Protein AF-A0A921GVW9-F1 (afdb_monomer_lite)

Structure (mmCIF, N/CA/C/O backbone):
data_AF-A0A921GVW9-F1
#
_entry.id   AF-A0A921GVW9-F1
#
loop_
_atom_site.group_PDB
_atom_site.id
_atom_site.type_symbol
_atom_site.label_atom_id
_atom_site.label_alt_id
_atom_site.label_comp_id
_atom_site.label_asym_id
_atom_site.label_entity_id
_atom_site.label_seq_id
_atom_site.pdbx_PDB_ins_code
_atom_site.Cartn_x
_atom_site.Cartn_y
_atom_site.Cartn_z
_atom_site.occupancy
_atom_site.B_iso_or_equiv
_atom_site.auth_seq_id
_atom_site.auth_comp_id
_atom_site.auth_asym_id
_atom_site.auth_atom_id
_atom_site.pdbx_PDB_model_num
ATOM 1 N N . MET A 1 1 ? 5.504 16.629 -22.247 1.00 56.28 1 MET 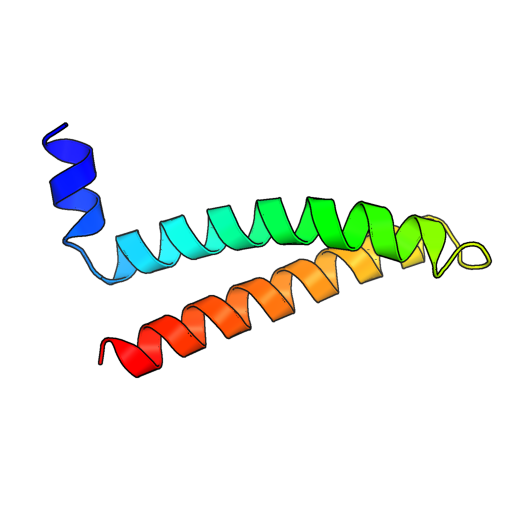A N 1
ATOM 2 C CA . MET A 1 1 ? 5.038 15.247 -22.496 1.00 56.28 1 MET A CA 1
ATOM 3 C C . MET A 1 1 ? 6.199 14.283 -22.707 1.00 56.28 1 MET A C 1
ATOM 5 O O . MET A 1 1 ? 6.150 13.210 -22.129 1.00 56.28 1 MET A O 1
ATOM 9 N N . GLU A 1 2 ? 7.262 14.675 -23.418 1.00 62.16 2 GLU A N 1
ATOM 10 C CA . GLU A 1 2 ? 8.412 13.801 -23.734 1.00 62.16 2 GLU A CA 1
ATOM 11 C C . GLU A 1 2 ? 9.087 13.133 -22.520 1.00 62.16 2 GLU A C 1
ATOM 13 O O . GLU A 1 2 ? 9.424 11.954 -22.577 1.00 62.16 2 GLU A O 1
ATOM 18 N N . PHE A 1 3 ? 9.228 13.841 -21.392 1.00 65.38 3 PHE A N 1
ATOM 19 C CA . PHE A 1 3 ? 9.831 13.271 -20.177 1.00 65.38 3 PHE A CA 1
ATOM 20 C C . PHE A 1 3 ? 8.980 12.151 -19.554 1.00 65.38 3 PHE A C 1
ATOM 22 O O . PHE A 1 3 ? 9.515 11.143 -19.103 1.00 65.38 3 PHE A O 1
ATOM 29 N N . LEU A 1 4 ? 7.649 12.302 -19.559 1.00 61.22 4 LEU A N 1
ATOM 30 C CA . LEU A 1 4 ? 6.733 11.292 -19.024 1.00 61.22 4 LEU A CA 1
ATOM 31 C C . LEU A 1 4 ? 6.741 10.036 -19.910 1.00 61.22 4 LEU A C 1
ATOM 33 O O . LEU A 1 4 ? 6.762 8.922 -19.399 1.00 61.22 4 LEU A O 1
ATOM 37 N N . GLU A 1 5 ? 6.790 10.212 -21.233 1.00 65.81 5 GLU A N 1
ATOM 38 C CA . GLU A 1 5 ? 6.892 9.100 -22.184 1.00 65.81 5 GLU A CA 1
ATOM 39 C C . GLU A 1 5 ? 8.228 8.357 -22.083 1.00 65.81 5 GLU A C 1
ATOM 41 O O . GLU A 1 5 ? 8.243 7.126 -22.108 1.00 65.81 5 GLU A O 1
ATOM 46 N N . GLN A 1 6 ? 9.351 9.065 -21.927 1.00 64.06 6 GLN A N 1
ATOM 47 C CA . GLN A 1 6 ? 10.652 8.428 -21.692 1.00 64.06 6 GLN A CA 1
ATOM 48 C C . GLN A 1 6 ? 10.699 7.678 -20.357 1.00 64.06 6 GLN A C 1
ATOM 50 O O . GLN A 1 6 ? 11.260 6.584 -20.295 1.00 64.06 6 GLN A O 1
ATOM 55 N N . LEU A 1 7 ? 10.078 8.226 -19.308 1.00 61.78 7 LEU A N 1
ATOM 56 C CA . LEU A 1 7 ? 10.019 7.590 -17.994 1.00 61.78 7 LEU A CA 1
ATOM 57 C C . LEU A 1 7 ? 9.140 6.328 -18.012 1.00 61.78 7 LEU A C 1
ATOM 59 O O . LEU A 1 7 ? 9.518 5.314 -17.437 1.00 61.78 7 LEU A O 1
ATOM 63 N N . ILE A 1 8 ? 8.013 6.351 -18.731 1.00 65.19 8 ILE A N 1
ATOM 64 C CA . ILE A 1 8 ? 7.126 5.186 -18.906 1.00 65.19 8 ILE A CA 1
ATOM 65 C C . ILE A 1 8 ? 7.778 4.098 -19.775 1.00 65.19 8 ILE A C 1
ATOM 67 O O . ILE A 1 8 ? 7.537 2.914 -19.553 1.00 65.19 8 ILE A O 1
ATOM 71 N N . ARG A 1 9 ? 8.642 4.463 -20.732 1.00 69.94 9 ARG A N 1
ATOM 72 C CA . ARG A 1 9 ? 9.387 3.485 -21.549 1.00 69.94 9 ARG A CA 1
ATOM 73 C C . ARG A 1 9 ? 10.417 2.683 -20.755 1.00 69.94 9 ARG A C 1
ATOM 75 O O . ARG A 1 9 ? 10.830 1.626 -21.225 1.00 69.94 9 ARG A O 1
ATOM 82 N N . HIS A 1 10 ? 10.834 3.149 -19.577 1.00 75.75 10 HIS A N 1
ATOM 83 C CA . HIS A 1 10 ? 11.739 2.392 -18.722 1.00 75.75 10 HIS A CA 1
ATOM 84 C C . HIS A 1 10 ? 10.925 1.448 -17.815 1.00 75.75 10 HIS A C 1
ATOM 86 O O . HIS A 1 10 ? 10.208 1.928 -16.933 1.00 75.75 10 HIS A O 1
ATOM 92 N N . PRO A 1 11 ? 11.042 0.112 -17.958 1.00 74.81 11 PRO A N 1
ATOM 93 C CA . PRO A 1 11 ? 10.146 -0.842 -17.291 1.00 74.81 11 PRO A CA 1
ATOM 94 C C . PRO A 1 11 ? 10.167 -0.710 -15.761 1.00 74.81 11 PRO A C 1
ATOM 96 O O . PRO A 1 11 ? 9.126 -0.751 -15.112 1.00 74.81 11 PRO A O 1
ATOM 99 N N . PHE A 1 12 ? 11.338 -0.447 -15.177 1.00 79.06 12 PHE A N 1
ATOM 100 C CA . PHE A 1 12 ? 11.477 -0.219 -13.736 1.00 79.06 12 PHE A CA 1
ATOM 101 C C . PHE A 1 12 ? 10.816 1.076 -13.248 1.00 79.06 12 PHE A C 1
ATOM 103 O O . PHE A 1 12 ? 10.212 1.089 -12.178 1.00 79.06 12 PHE A O 1
ATOM 110 N N . ALA A 1 13 ? 10.906 2.160 -14.022 1.00 81.44 13 ALA A N 1
ATOM 111 C CA . ALA A 1 13 ? 10.292 3.430 -13.648 1.00 81.44 13 ALA A CA 1
ATOM 112 C C . ALA A 1 13 ? 8.763 3.359 -13.772 1.00 81.44 13 ALA A C 1
ATOM 114 O O . ALA A 1 13 ? 8.056 3.844 -12.889 1.00 81.44 13 ALA A O 1
ATOM 115 N N . PHE A 1 14 ? 8.251 2.670 -14.796 1.00 83.62 14 PHE A N 1
ATOM 116 C CA . PHE A 1 14 ? 6.825 2.381 -14.934 1.00 83.62 14 PHE A CA 1
ATOM 117 C C . PHE A 1 14 ? 6.274 1.581 -13.743 1.00 83.62 14 PHE A C 1
ATOM 119 O O . PHE A 1 14 ? 5.271 1.975 -13.147 1.00 83.62 14 PHE A O 1
ATOM 126 N N . ILE A 1 15 ? 6.959 0.503 -13.344 1.00 86.56 15 ILE A N 1
ATOM 127 C CA . ILE A 1 15 ? 6.559 -0.311 -12.184 1.00 86.56 15 ILE A CA 1
ATOM 128 C C . ILE A 1 15 ? 6.608 0.511 -10.892 1.00 86.56 15 ILE A C 1
ATOM 130 O O . ILE A 1 15 ? 5.692 0.410 -10.078 1.00 86.56 15 ILE A O 1
ATOM 134 N N . GLY A 1 16 ? 7.629 1.354 -10.713 1.00 86.56 16 GLY A N 1
ATOM 135 C CA . GLY A 1 16 ? 7.745 2.230 -9.545 1.00 86.56 16 GLY A CA 1
ATOM 136 C C . GLY A 1 16 ? 6.604 3.247 -9.442 1.00 86.56 16 GLY A C 1
ATOM 137 O O . GLY A 1 16 ? 6.023 3.417 -8.371 1.00 86.56 16 GLY A O 1
ATOM 138 N N . ILE A 1 17 ? 6.229 3.883 -10.555 1.00 89.19 17 ILE A N 1
ATOM 139 C CA . ILE A 1 17 ? 5.083 4.805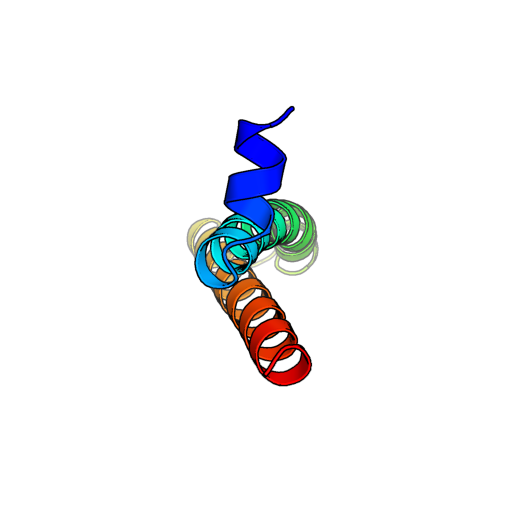 -10.599 1.00 89.19 17 ILE A CA 1
ATOM 140 C C . ILE A 1 17 ? 3.788 4.061 -10.269 1.00 89.19 17 ILE A C 1
ATOM 142 O O . ILE A 1 17 ? 2.988 4.549 -9.468 1.00 89.19 17 ILE A O 1
ATOM 146 N N . GLN A 1 18 ? 3.599 2.864 -10.833 1.00 89.50 18 GLN A N 1
ATOM 147 C CA . GLN A 1 18 ? 2.406 2.073 -10.547 1.00 89.50 18 GLN A CA 1
ATOM 148 C C . GLN A 1 18 ? 2.337 1.595 -9.104 1.00 89.50 18 GLN A C 1
ATOM 150 O O . GLN A 1 18 ? 1.258 1.604 -8.519 1.00 89.50 18 GLN A O 1
ATOM 155 N N . PHE A 1 19 ? 3.474 1.277 -8.489 1.00 92.25 19 PHE A N 1
ATOM 156 C CA . PHE A 1 19 ? 3.517 0.960 -7.068 1.00 92.25 19 PHE A CA 1
ATOM 157 C C . PHE A 1 19 ? 2.977 2.116 -6.220 1.00 92.25 19 PHE A C 1
ATOM 159 O O . PHE A 1 19 ? 2.129 1.894 -5.361 1.00 92.25 19 PHE A O 1
ATOM 166 N N . ILE A 1 20 ? 3.410 3.353 -6.490 1.00 93.62 20 ILE A N 1
ATOM 167 C CA . ILE A 1 20 ? 2.939 4.538 -5.755 1.00 93.62 20 ILE A CA 1
ATOM 168 C C . ILE A 1 20 ? 1.436 4.753 -5.971 1.00 93.62 20 ILE A C 1
ATOM 170 O O . ILE A 1 20 ? 0.705 5.003 -5.012 1.00 93.62 20 ILE A O 1
ATOM 174 N N . MET A 1 21 ? 0.964 4.624 -7.213 1.00 93.88 21 MET A N 1
ATOM 175 C CA . MET A 1 21 ? -0.458 4.749 -7.545 1.00 93.88 21 MET A CA 1
ATOM 176 C C . MET A 1 21 ? -1.312 3.714 -6.801 1.00 93.88 21 MET A C 1
ATOM 178 O O . MET A 1 21 ? -2.313 4.072 -6.175 1.00 93.88 21 MET A O 1
ATOM 182 N N . TYR A 1 22 ? -0.904 2.442 -6.819 1.00 94.19 22 TYR A N 1
ATOM 183 C CA . TYR A 1 22 ? -1.604 1.375 -6.104 1.00 94.19 22 TYR A CA 1
ATOM 184 C C . TYR A 1 22 ? -1.534 1.549 -4.594 1.00 94.19 22 TYR A C 1
ATOM 186 O O . TYR A 1 22 ? -2.533 1.290 -3.924 1.00 94.19 22 TYR A O 1
ATOM 194 N N . LEU A 1 23 ? -0.415 2.045 -4.064 1.00 94.50 23 LEU A N 1
ATOM 195 C CA . LEU A 1 23 ? -0.255 2.285 -2.635 1.00 94.50 23 LEU A CA 1
ATOM 196 C C . LEU A 1 23 ? -1.234 3.354 -2.152 1.00 94.50 23 LEU A C 1
ATOM 198 O O . LEU A 1 23 ? -1.948 3.125 -1.179 1.00 94.50 23 LEU A O 1
ATOM 202 N N . LEU A 1 24 ? -1.327 4.483 -2.858 1.00 94.56 24 LEU A N 1
ATOM 203 C CA . LEU A 1 24 ? -2.262 5.559 -2.516 1.00 94.56 24 LEU A CA 1
ATOM 204 C C . LEU A 1 24 ? -3.721 5.098 -2.596 1.00 94.56 24 LEU A C 1
ATOM 206 O O . LEU A 1 24 ? -4.502 5.357 -1.679 1.00 94.56 24 LEU A O 1
ATOM 210 N N . LEU A 1 25 ? -4.079 4.377 -3.662 1.00 94.88 25 LEU A N 1
ATOM 211 C CA . LEU A 1 25 ? -5.432 3.849 -3.830 1.00 94.88 25 LEU A CA 1
ATOM 212 C C . LEU A 1 25 ? -5.777 2.821 -2.744 1.00 94.88 25 LEU A C 1
ATOM 214 O O . LEU A 1 25 ? -6.870 2.858 -2.179 1.00 94.88 25 LEU A O 1
ATOM 218 N N . SER A 1 26 ? -4.840 1.928 -2.427 1.00 94.31 26 SER A N 1
ATOM 219 C CA . SER A 1 26 ? -5.026 0.896 -1.406 1.00 94.31 26 SER A CA 1
ATOM 220 C C . SER A 1 26 ? -5.159 1.506 -0.015 1.00 94.31 26 SER A C 1
ATOM 222 O O . SER A 1 26 ? -6.049 1.101 0.726 1.00 94.31 26 SER A O 1
ATOM 224 N N . ILE A 1 27 ? -4.360 2.527 0.320 1.00 94.62 27 ILE A N 1
ATOM 225 C CA . ILE A 1 27 ? -4.476 3.243 1.600 1.00 94.62 27 ILE A CA 1
ATOM 226 C C . ILE A 1 27 ? -5.863 3.863 1.738 1.00 94.62 27 ILE A C 1
ATOM 228 O O . ILE A 1 27 ? -6.469 3.770 2.803 1.00 94.62 27 ILE A O 1
ATOM 232 N N . PHE A 1 28 ? -6.387 4.469 0.671 1.00 94.50 28 PHE A N 1
ATOM 233 C CA . PHE A 1 28 ? -7.721 5.059 0.695 1.00 94.50 28 PHE A CA 1
ATOM 234 C C . PHE A 1 28 ? -8.812 3.996 0.884 1.00 94.5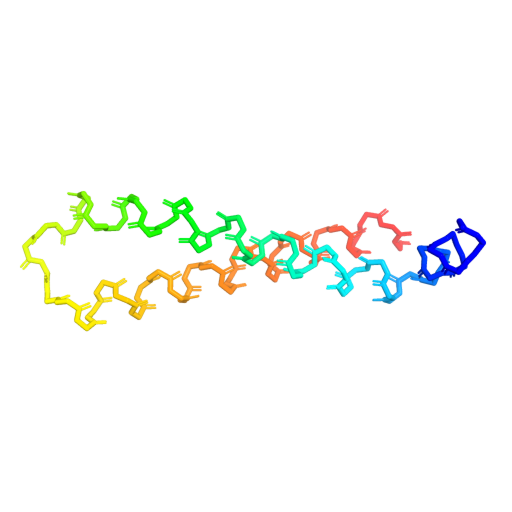0 28 PHE A C 1
ATOM 236 O O . PHE A 1 28 ? -9.636 4.108 1.793 1.00 94.50 28 PHE A O 1
ATOM 243 N N . LEU A 1 29 ? -8.796 2.937 0.068 1.00 93.69 29 LEU A N 1
ATOM 244 C CA . LEU A 1 29 ? -9.799 1.872 0.133 1.00 93.69 29 LEU A CA 1
ATOM 245 C C . LEU A 1 29 ? -9.740 1.125 1.467 1.00 93.69 29 LEU A C 1
ATOM 247 O O . LEU A 1 29 ? -10.747 1.036 2.170 1.00 93.69 29 LEU A O 1
ATOM 251 N N . PHE A 1 30 ? -8.567 0.623 1.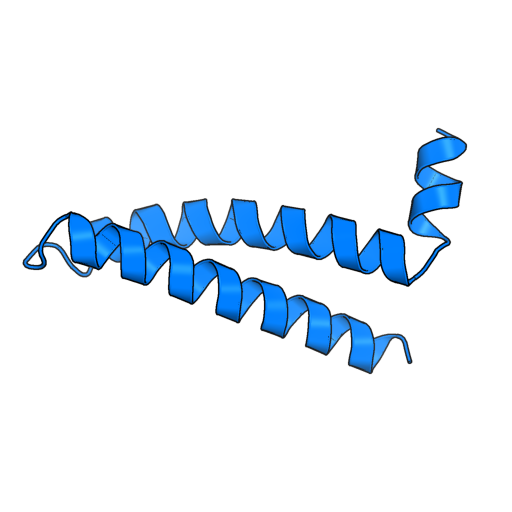851 1.00 94.31 30 PHE A N 1
ATOM 252 C CA . PHE A 1 30 ? -8.402 -0.091 3.112 1.00 94.31 30 PHE A CA 1
ATOM 253 C C . PHE A 1 30 ? -8.594 0.822 4.312 1.00 94.31 30 PHE A C 1
ATOM 255 O O . PHE A 1 30 ? -9.144 0.361 5.301 1.00 94.31 30 PHE A O 1
ATOM 262 N N . GLY A 1 31 ? -8.257 2.108 4.223 1.00 91.12 31 GLY A N 1
ATOM 263 C CA . GLY A 1 31 ? -8.570 3.076 5.270 1.00 91.12 31 GLY A CA 1
ATOM 264 C C . GLY A 1 31 ? -10.072 3.144 5.539 1.00 91.12 31 GLY A C 1
ATOM 265 O O . GLY A 1 31 ? -10.500 3.007 6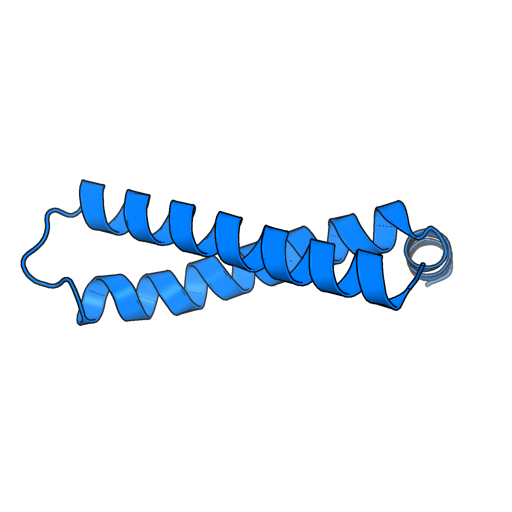.678 1.00 91.12 31 GLY A O 1
ATOM 266 N N . VAL A 1 32 ? -10.907 3.256 4.505 1.00 93.75 32 VAL A N 1
ATOM 267 C CA . VAL A 1 32 ? -12.368 3.250 4.693 1.00 93.75 32 VAL A CA 1
ATOM 268 C C . VAL A 1 32 ? -12.849 1.896 5.229 1.00 93.75 32 VAL A C 1
ATOM 270 O O . VAL A 1 32 ? -13.565 1.841 6.231 1.00 93.75 32 VAL A O 1
ATOM 273 N N . TYR A 1 33 ? -12.426 0.793 4.609 1.00 93.56 33 TYR A N 1
ATOM 274 C CA . TYR A 1 33 ? -12.891 -0.545 4.979 1.00 93.56 33 TYR A CA 1
ATOM 275 C C . TYR A 1 33 ? -12.460 -0.967 6.382 1.00 93.56 33 TYR A C 1
ATOM 277 O O . TYR A 1 33 ? -13.289 -1.458 7.140 1.00 93.56 33 TYR A O 1
ATOM 285 N N . VAL A 1 34 ? -11.195 -0.771 6.755 1.00 93.62 34 VAL A N 1
ATOM 286 C CA . VAL A 1 34 ? -10.663 -1.162 8.066 1.00 93.62 34 VAL A CA 1
ATOM 287 C C . VAL A 1 34 ? -11.340 -0.367 9.175 1.00 93.62 34 VAL A C 1
ATOM 289 O O . VAL A 1 34 ? -11.681 -0.929 10.213 1.00 93.62 34 VAL A O 1
ATOM 292 N N . PHE A 1 35 ? -11.607 0.920 8.956 1.00 90.44 35 PHE A N 1
ATOM 293 C CA . PHE A 1 35 ? -12.264 1.744 9.965 1.00 90.44 35 PHE A CA 1
ATOM 294 C C . PHE A 1 35 ? -13.729 1.369 10.194 1.00 90.44 35 PHE A C 1
ATOM 296 O O . PHE A 1 35 ? -14.190 1.444 11.336 1.00 90.44 35 PHE A O 1
ATOM 303 N N . ILE A 1 36 ? -14.428 0.920 9.148 1.00 92.12 36 ILE A N 1
ATOM 304 C CA . ILE A 1 36 ? -15.812 0.439 9.239 1.00 92.12 36 ILE A CA 1
ATOM 305 C C . ILE A 1 36 ? -15.860 -0.993 9.791 1.00 92.12 36 ILE A C 1
ATOM 307 O O . ILE A 1 36 ? -16.594 -1.264 10.739 1.00 92.12 36 ILE A O 1
ATOM 311 N N . ALA A 1 37 ? -15.076 -1.908 9.219 1.00 91.38 37 ALA A N 1
ATOM 312 C CA . ALA A 1 37 ? -15.133 -3.337 9.518 1.00 91.38 37 ALA A CA 1
ATOM 313 C C . ALA A 1 37 ? -14.499 -3.692 10.870 1.00 91.38 37 ALA A C 1
ATOM 315 O O . ALA A 1 37 ? -15.032 -4.523 11.600 1.00 91.38 37 ALA A O 1
ATOM 316 N N . LEU A 1 38 ? -13.382 -3.052 11.233 1.00 89.88 38 LEU A N 1
ATOM 317 C CA . LEU A 1 38 ? -12.694 -3.270 12.509 1.00 89.88 38 LEU A CA 1
ATOM 318 C C . LEU A 1 38 ? -13.056 -2.167 13.510 1.00 89.88 38 LEU A C 1
ATOM 320 O O . LEU A 1 38 ? -12.186 -1.549 14.116 1.00 89.88 38 LEU A O 1
ATOM 324 N N . SER A 1 39 ? -14.346 -1.886 13.699 1.00 87.75 39 SER A N 1
ATOM 325 C CA . SER A 1 39 ? -14.825 -0.818 14.592 1.00 87.75 39 SER A CA 1
ATOM 326 C C . SER A 1 39 ? -14.357 -0.994 16.048 1.00 87.75 39 SER A C 1
ATOM 328 O O . SER A 1 39 ? -13.946 -0.011 16.665 1.00 87.75 39 SER A O 1
ATOM 330 N N . HIS A 1 40 ? -14.322 -2.235 16.543 1.00 90.56 40 HIS A N 1
ATOM 331 C CA . HIS A 1 40 ? -13.984 -2.613 17.925 1.00 90.56 40 HIS A CA 1
ATOM 332 C C . HIS A 1 40 ? -12.481 -2.626 18.256 1.00 90.56 40 HIS A C 1
ATOM 334 O O . HIS A 1 40 ? -12.108 -2.789 19.414 1.00 90.56 40 HIS A O 1
ATOM 340 N N . VAL A 1 41 ? -11.627 -2.485 17.245 1.00 92.88 41 VAL A N 1
ATOM 341 C CA . VAL A 1 41 ? -10.166 -2.581 17.361 1.00 92.88 41 VAL A CA 1
ATOM 342 C C . VAL A 1 41 ? -9.564 -1.211 17.696 1.00 92.88 41 VAL A C 1
ATOM 344 O O . VAL A 1 41 ? -10.170 -0.174 17.407 1.00 92.88 41 VAL A O 1
ATOM 347 N N . SER A 1 42 ? -8.378 -1.173 18.308 1.00 94.56 42 SER A N 1
ATOM 348 C CA . SER A 1 42 ? -7.724 0.095 18.645 1.00 94.56 42 SER A CA 1
ATOM 349 C C . SER A 1 42 ? -7.345 0.901 17.392 1.00 94.56 42 SER A C 1
ATOM 351 O O . SER A 1 42 ? -7.103 0.355 16.316 1.00 94.56 42 SER A O 1
ATOM 353 N N . TRP A 1 43 ? -7.267 2.230 17.519 1.00 90.12 43 TRP A N 1
ATOM 354 C CA . TRP A 1 43 ? -6.883 3.111 16.404 1.00 90.12 43 TRP A CA 1
ATOM 355 C C . TRP A 1 43 ? -5.504 2.776 15.821 1.00 90.12 43 TRP A C 1
ATOM 357 O O . TRP A 1 43 ? -5.324 2.825 14.606 1.00 90.12 43 TRP A O 1
ATOM 367 N N . LEU A 1 44 ? -4.547 2.410 16.679 1.00 93.62 44 LEU A N 1
ATOM 368 C CA . LEU A 1 44 ? -3.198 2.030 16.257 1.00 93.62 44 LEU A CA 1
ATOM 369 C C . LEU A 1 44 ? -3.210 0.768 15.395 1.00 93.62 44 LEU A C 1
ATOM 371 O O . LEU A 1 44 ? -2.621 0.757 14.317 1.00 93.62 44 LEU A O 1
ATOM 375 N N . GLU A 1 45 ? -3.925 -0.26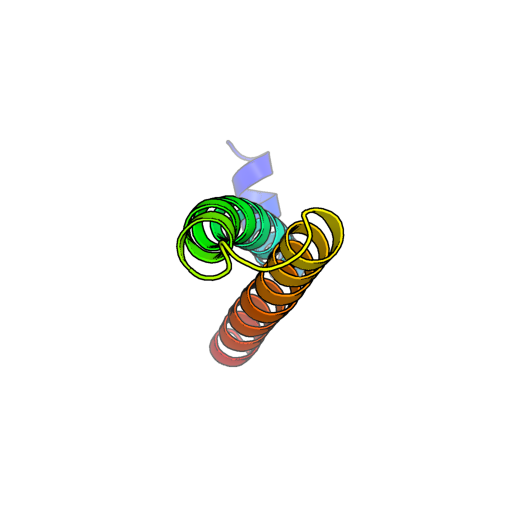6 15.830 1.00 93.31 45 GLU A N 1
ATOM 376 C CA . GLU A 1 45 ? -4.059 -1.510 15.071 1.00 93.31 45 GLU A CA 1
ATOM 377 C C . GLU A 1 45 ? -4.724 -1.261 13.713 1.00 93.31 45 GLU A C 1
ATOM 379 O O . GLU A 1 45 ? -4.217 -1.739 12.704 1.00 93.31 45 GLU A O 1
ATOM 384 N N . LYS A 1 46 ? -5.772 -0.427 13.641 1.00 93.56 46 LYS A N 1
ATOM 385 C CA . LYS A 1 46 ? -6.417 -0.070 12.361 1.00 93.56 46 LYS A CA 1
ATOM 386 C C . LYS A 1 46 ? -5.447 0.573 11.370 1.00 93.56 46 LYS A C 1
ATOM 388 O O . LYS A 1 46 ? -5.452 0.228 10.185 1.00 93.56 46 LYS A O 1
ATOM 393 N N . ILE A 1 47 ? -4.609 1.497 11.838 1.00 93.88 47 ILE A N 1
ATOM 394 C CA . ILE A 1 47 ? -3.610 2.165 10.993 1.00 93.88 47 ILE A CA 1
ATOM 395 C C . ILE A 1 47 ? -2.577 1.150 10.499 1.00 93.88 47 ILE A C 1
ATOM 397 O O . ILE A 1 47 ? -2.308 1.091 9.299 1.00 93.88 47 ILE A O 1
ATOM 401 N N . ILE A 1 48 ? -2.046 0.315 11.397 1.00 94.94 48 ILE A N 1
ATOM 402 C CA . ILE A 1 48 ? -1.059 -0.715 11.045 1.00 94.94 48 ILE A CA 1
ATOM 403 C C . ILE A 1 48 ? -1.653 -1.688 10.022 1.00 94.94 48 ILE A C 1
ATOM 405 O O . ILE A 1 48 ? -1.039 -1.927 8.985 1.00 94.94 48 ILE A O 1
ATOM 409 N N . THR A 1 49 ? -2.866 -2.192 10.256 1.00 94.56 49 THR A N 1
ATOM 410 C CA . THR A 1 49 ? -3.565 -3.090 9.328 1.00 94.56 49 THR A CA 1
ATOM 411 C C . THR A 1 49 ? -3.758 -2.442 7.958 1.00 94.56 49 THR A C 1
ATOM 413 O O . THR A 1 49 ? -3.479 -3.077 6.945 1.00 94.56 49 THR A O 1
ATOM 416 N N . THR A 1 50 ? -4.160 -1.169 7.911 1.00 95.88 50 THR A N 1
ATOM 417 C CA . THR A 1 50 ? -4.329 -0.426 6.652 1.00 95.88 50 THR A CA 1
ATOM 418 C C . THR A 1 50 ? -3.014 -0.317 5.883 1.00 95.88 50 THR A C 1
ATOM 420 O O . THR A 1 50 ? -2.976 -0.598 4.684 1.00 95.88 50 THR A O 1
ATOM 423 N N . ILE A 1 51 ? -1.923 0.053 6.560 1.00 94.94 51 ILE A N 1
ATOM 424 C CA . ILE A 1 51 ? -0.597 0.194 5.943 1.00 94.94 51 ILE A CA 1
ATOM 425 C C . ILE A 1 51 ? -0.108 -1.157 5.419 1.00 94.94 51 ILE A C 1
ATOM 427 O O . ILE A 1 51 ? 0.315 -1.250 4.267 1.00 94.94 51 ILE A O 1
ATOM 431 N N . VAL A 1 52 ? -0.205 -2.208 6.236 1.00 96.19 52 VAL A N 1
ATOM 432 C CA . VAL A 1 52 ? 0.255 -3.554 5.872 1.00 96.19 52 VAL A CA 1
ATOM 433 C C . VAL A 1 52 ? -0.520 -4.086 4.671 1.00 96.19 52 VAL A C 1
ATOM 435 O O . VAL A 1 52 ? 0.112 -4.510 3.703 1.00 96.19 52 VAL A O 1
ATOM 438 N N . LEU A 1 53 ? -1.859 -4.014 4.680 1.00 95.25 53 LEU A N 1
ATOM 439 C CA . LEU A 1 53 ? -2.655 -4.427 3.520 1.00 95.25 53 LEU A CA 1
ATOM 440 C C . LEU A 1 53 ? -2.267 -3.627 2.276 1.00 95.25 53 LEU A C 1
ATOM 442 O O . LEU A 1 53 ? -2.049 -4.210 1.220 1.00 95.25 53 LEU A O 1
ATOM 446 N N . SER A 1 54 ? -2.113 -2.309 2.406 1.00 96.25 54 SER A N 1
ATOM 447 C CA . SER A 1 54 ? -1.787 -1.450 1.266 1.00 96.25 54 SER A CA 1
ATOM 448 C C . SER A 1 54 ? -0.446 -1.801 0.631 1.00 96.25 54 SER A C 1
ATOM 450 O O . SER A 1 54 ? -0.354 -1.874 -0.595 1.00 96.25 54 SER A O 1
ATOM 452 N N . ILE A 1 55 ? 0.580 -2.056 1.447 1.00 95.00 55 ILE A N 1
ATOM 453 C CA . ILE A 1 55 ? 1.902 -2.470 0.964 1.00 95.00 55 ILE A CA 1
ATOM 454 C C . ILE A 1 55 ? 1.802 -3.836 0.284 1.00 95.00 55 ILE A C 1
ATOM 456 O O . ILE A 1 55 ? 2.221 -3.968 -0.863 1.00 95.00 55 ILE A O 1
ATOM 460 N N . VAL A 1 56 ? 1.204 -4.833 0.946 1.00 96.50 56 VAL A N 1
ATOM 461 C CA . VAL A 1 56 ? 1.110 -6.204 0.416 1.00 96.50 56 VAL A CA 1
ATOM 462 C C . VAL A 1 56 ? 0.350 -6.236 -0.909 1.00 96.50 56 VAL A C 1
ATOM 464 O O . VAL A 1 56 ? 0.822 -6.842 -1.870 1.00 96.50 56 VAL A O 1
ATOM 467 N N . THR A 1 57 ? -0.793 -5.553 -0.998 1.00 95.88 57 THR A N 1
ATOM 468 C CA . THR A 1 57 ? -1.589 -5.500 -2.229 1.00 95.88 57 THR A CA 1
ATOM 469 C C . THR A 1 57 ? -0.842 -4.777 -3.348 1.00 95.88 57 THR A C 1
ATOM 471 O O . THR A 1 57 ? -0.795 -5.283 -4.467 1.00 95.88 57 THR A O 1
ATOM 474 N N . SER A 1 58 ? -0.198 -3.645 -3.057 1.00 95.38 58 SER A N 1
ATOM 475 C CA . SER A 1 58 ? 0.543 -2.877 -4.070 1.00 95.38 58 SER A CA 1
ATOM 476 C C . SER A 1 58 ? 1.768 -3.633 -4.579 1.00 95.38 58 SER A C 1
ATOM 478 O O . SER A 1 58 ? 1.998 -3.691 -5.785 1.00 95.38 58 SER A O 1
ATOM 480 N N . THR A 1 59 ? 2.523 -4.278 -3.685 1.00 94.00 59 THR A N 1
ATOM 481 C CA . THR A 1 59 ? 3.649 -5.143 -4.061 1.00 94.00 59 THR A CA 1
ATOM 482 C C . THR A 1 59 ? 3.171 -6.341 -4.877 1.00 94.00 59 THR A C 1
ATOM 484 O O . THR A 1 59 ? 3.778 -6.647 -5.899 1.00 94.00 59 THR A O 1
ATOM 487 N N . GLY A 1 60 ? 2.073 -6.989 -4.476 1.00 94.12 60 GLY A N 1
ATOM 488 C CA . GLY A 1 60 ? 1.491 -8.115 -5.208 1.00 94.12 60 GLY A CA 1
ATOM 489 C C . GLY A 1 60 ? 1.062 -7.738 -6.627 1.00 94.12 60 GLY A C 1
ATOM 490 O O . GLY A 1 60 ? 1.409 -8.439 -7.574 1.00 94.12 60 GLY A O 1
ATOM 491 N N . LEU A 1 61 ? 0.380 -6.601 -6.794 1.00 93.06 61 LEU A N 1
ATOM 492 C CA . LEU A 1 61 ? -0.026 -6.092 -8.108 1.00 93.06 61 LEU A CA 1
ATOM 493 C C . LEU A 1 61 ? 1.180 -5.723 -8.980 1.00 93.06 61 LEU A C 1
ATOM 495 O O . LEU A 1 61 ? 1.220 -6.090 -10.152 1.00 93.06 61 LEU A O 1
ATOM 499 N N . CYS A 1 62 ? 2.191 -5.055 -8.419 1.00 91.94 62 CYS A N 1
ATOM 500 C CA . CYS A 1 62 ? 3.414 -4.728 -9.153 1.00 91.94 62 CYS A CA 1
ATOM 501 C C . CYS A 1 62 ? 4.220 -5.968 -9.555 1.00 91.94 62 CYS A C 1
ATOM 503 O O . CYS A 1 62 ? 4.738 -6.005 -10.669 1.00 91.94 62 CYS A O 1
ATOM 505 N N . LEU A 1 63 ? 4.303 -6.987 -8.694 1.00 90.62 63 LEU A N 1
ATOM 506 C CA . LEU A 1 63 ? 4.918 -8.271 -9.041 1.00 90.62 63 LEU A CA 1
ATOM 507 C C . LEU A 1 63 ? 4.148 -8.967 -10.161 1.00 90.62 63 LEU A C 1
ATOM 509 O O . LEU A 1 63 ? 4.760 -9.465 -11.097 1.00 90.62 63 LEU A O 1
ATOM 513 N N . LEU A 1 64 ? 2.817 -8.969 -10.100 1.00 91.00 64 LEU A N 1
ATOM 514 C CA . LEU A 1 64 ? 1.979 -9.575 -11.132 1.00 91.00 64 LEU A CA 1
ATOM 515 C C . LEU A 1 64 ? 2.193 -8.883 -12.488 1.00 91.00 64 LEU A C 1
ATOM 517 O O . LEU A 1 64 ? 2.369 -9.554 -13.498 1.00 91.00 64 LEU A O 1
ATOM 521 N N . ILE A 1 65 ? 2.278 -7.551 -12.504 1.00 87.38 65 ILE A N 1
ATOM 522 C CA . ILE A 1 65 ? 2.622 -6.779 -13.709 1.00 87.38 65 ILE A CA 1
ATOM 523 C C . ILE A 1 65 ? 4.029 -7.122 -14.204 1.00 87.38 65 ILE A C 1
ATOM 525 O O . ILE A 1 65 ? 4.217 -7.324 -15.400 1.00 87.38 65 ILE A O 1
ATOM 529 N N . TYR A 1 66 ? 5.007 -7.220 -13.300 1.00 84.75 66 TYR A N 1
ATOM 530 C CA . TYR A 1 66 ? 6.372 -7.617 -13.643 1.00 84.75 66 TYR A CA 1
ATOM 531 C C . TYR A 1 66 ? 6.408 -9.002 -14.310 1.00 84.75 66 TYR A C 1
ATOM 533 O O . TYR A 1 66 ? 7.059 -9.150 -15.337 1.00 84.75 66 TYR A O 1
ATOM 541 N N . PHE A 1 67 ? 5.652 -9.976 -13.792 1.00 86.38 67 PHE A N 1
ATOM 542 C CA . PHE A 1 67 ? 5.526 -11.320 -14.371 1.00 86.38 67 PHE A CA 1
ATOM 543 C C . PHE A 1 67 ? 4.780 -11.375 -15.710 1.00 86.38 67 PHE A C 1
ATOM 545 O O . PHE A 1 67 ? 4.976 -12.325 -16.454 1.00 86.38 67 PHE A O 1
ATOM 552 N N . ILE A 1 68 ? 3.890 -10.423 -16.005 1.00 83.25 68 ILE A N 1
ATOM 553 C CA . ILE A 1 68 ? 3.183 -10.372 -17.297 1.00 83.25 68 ILE A CA 1
ATOM 554 C C . ILE A 1 68 ? 4.058 -9.738 -18.386 1.00 83.25 68 ILE A C 1
ATOM 556 O O . ILE A 1 68 ? 3.934 -10.091 -19.556 1.00 83.25 68 ILE A O 1
ATOM 560 N N . ILE A 1 69 ? 4.879 -8.749 -18.020 1.00 74.38 69 ILE A N 1
ATOM 561 C CA . ILE A 1 69 ? 5.681 -7.967 -18.973 1.00 74.38 69 ILE A CA 1
ATOM 562 C C . ILE A 1 69 ? 6.981 -8.690 -19.372 1.00 74.38 69 ILE A C 1
ATOM 564 O O . ILE A 1 69 ? 7.481 -8.447 -20.471 1.00 74.38 69 ILE A O 1
ATOM 568 N N . ILE A 1 70 ? 7.532 -9.535 -18.495 1.00 65.62 70 ILE A N 1
ATOM 569 C CA . ILE A 1 70 ? 8.732 -10.361 -18.733 1.00 65.62 70 ILE A CA 1
ATOM 570 C C . ILE A 1 70 ? 8.345 -11.732 -19.270 1.00 65.62 70 ILE A C 1
ATOM 572 O O . ILE A 1 70 ? 9.025 -12.177 -20.221 1.00 65.62 70 ILE A O 1
#

Foldseek 3Di:
DVVVVVQCVPLVSVLVVQLVVQLVVQLVVLLVVLCVVVVVDDPVVSNVVSNVRSNVVSVVVSVVVVVVVD

Secondary structure (DSSP, 8-state):
-HHHHHHHHSHHHHHHHHHHHHHHHHHHHHHHHHHHHTTTS-HHHHHHHHHHHHHHHHHHHHHHHHHHH-

Organism: NCBI:txid29384

pLDDT: mean 87.16, std 10.83, range [56.28, 96.5]

Radius of gyration: 15.26 Å; chains: 1; bounding box: 28×27×42 Å

Sequence (70 aa):
MEFLEQLIRHPFAFIGIQFIMYLLLSIFLFGVYVFIALSHVSWLEKIITTIVLSIVTSTGLCLLIYFIII